Protein AF-A0A383C9H8-F1 (afdb_monomer)

Mean predicted aligned error: 6.9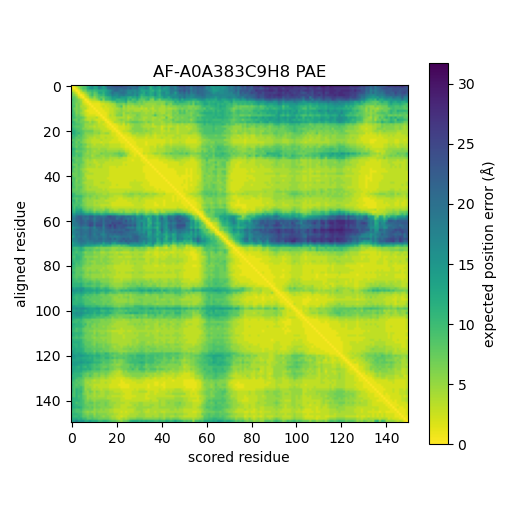3 Å

Solvent-accessible surface area (backbone atoms only — not comparable to full-atom values): 9383 Å² total; per-residue (Å²): 126,83,56,85,85,73,52,51,74,67,56,47,44,54,69,73,67,55,72,98,66,86,90,82,90,86,85,77,67,89,89,69,51,62,66,59,52,53,53,52,48,44,50,55,42,38,77,69,72,43,54,38,30,41,30,26,79,68,75,82,62,57,80,81,40,70,89,78,38,80,88,80,46,49,77,41,43,43,70,61,43,52,51,51,51,39,42,72,47,45,60,91,50,75,76,48,45,34,96,90,36,82,88,40,69,27,51,73,57,44,51,53,52,51,53,55,29,50,78,68,69,71,50,52,68,80,52,67,62,69,58,53,73,42,70,44,70,58,86,82,55,64,70,64,59,55,70,73,75,112

Nearest PDB structures (foldseek):
  8fn2-assembly1_F  TM=4.798E-01  e=7.759E-01  Borreliella burgdorferi B31
  3p4x-assembly1_A  TM=6.407E-01  e=1.924E+00  Thermot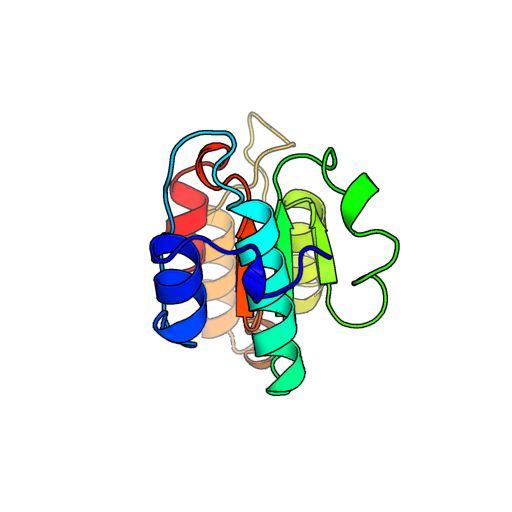oga maritima

Sequence (150 aa):
MPNSEDMSQEQMNVYLTAPMTGSILVSGPPGTGKTVIAFQRARSAFDMSQKVNVIMFNKVLKFYTKNVAEDDFGVNTFHSWVFGWWKSTCYPQQPPVKPDDKWQHDWPKMFSELATRQERGSLKLERLNWGHLIIDEGQDFPPDMYAFFE

pLDDT: mean 82.71, std 12.29, range [44.81, 93.56]

Structure (mmCIF, N/CA/C/O backbone):
data_AF-A0A383C9H8-F1
#
_entry.id   AF-A0A383C9H8-F1
#
loop_
_atom_site.group_PDB
_atom_site.id
_atom_site.type_symbol
_atom_site.label_atom_id
_atom_site.label_alt_id
_atom_site.label_comp_id
_atom_site.label_asym_id
_atom_site.label_entity_id
_atom_site.label_seq_id
_atom_site.pdbx_PDB_ins_code
_atom_site.Cartn_x
_atom_site.Cartn_y
_atom_site.Cartn_z
_atom_site.occupancy
_atom_site.B_iso_or_equiv
_atom_site.auth_seq_id
_atom_site.auth_comp_id
_atom_site.auth_asym_id
_atom_site.auth_atom_id
_atom_site.pdbx_PDB_model_num
ATOM 1 N N . MET A 1 1 ? -17.539 -6.881 15.525 1.00 50.72 1 MET A N 1
ATOM 2 C CA . MET A 1 1 ? -16.826 -5.583 15.500 1.00 50.72 1 MET A CA 1
ATOM 3 C C . MET A 1 1 ? -17.487 -4.676 16.526 1.00 50.72 1 MET A C 1
ATOM 5 O O . MET A 1 1 ? -18.658 -4.931 16.789 1.00 50.72 1 MET A O 1
ATOM 9 N N . PRO A 1 2 ? -16.787 -3.692 17.122 1.00 44.81 2 PRO A N 1
ATOM 10 C CA . PRO A 1 2 ? -17.460 -2.654 17.904 1.00 44.81 2 PRO A CA 1
ATOM 11 C C . PRO A 1 2 ? -18.578 -2.056 17.050 1.00 44.81 2 PRO A C 1
ATOM 13 O O . PRO A 1 2 ? -18.389 -1.890 15.837 1.00 44.81 2 PRO A O 1
ATOM 16 N N . ASN A 1 3 ? -19.740 -1.807 17.648 1.00 51.62 3 ASN A N 1
ATOM 17 C CA . ASN A 1 3 ? -20.832 -1.172 16.920 1.00 51.62 3 ASN A CA 1
ATOM 18 C C . ASN A 1 3 ? -20.403 0.251 16.551 1.00 51.62 3 ASN A C 1
ATOM 20 O O . ASN A 1 3 ? -19.551 0.845 17.209 1.00 51.62 3 ASN A O 1
ATOM 24 N N . SER A 1 4 ? -21.002 0.834 15.511 1.00 54.28 4 SER A N 1
ATOM 25 C CA . SER A 1 4 ? -20.765 2.246 15.168 1.00 54.28 4 SER A CA 1
ATOM 26 C C . SER A 1 4 ? -21.063 3.211 16.324 1.00 54.28 4 SER A C 1
ATOM 28 O O . SER A 1 4 ? -20.609 4.348 16.306 1.00 54.28 4 SER A O 1
ATOM 30 N N . GLU A 1 5 ? -21.802 2.740 17.327 1.00 54.44 5 GLU A N 1
ATOM 31 C CA . GLU A 1 5 ? -22.133 3.432 18.574 1.00 54.44 5 GLU A CA 1
ATOM 32 C C . GLU A 1 5 ? -20.953 3.528 19.560 1.00 54.44 5 GLU A C 1
ATOM 34 O O . GLU A 1 5 ? -20.967 4.395 20.427 1.00 54.44 5 GLU A O 1
ATOM 39 N N . ASP A 1 6 ? -19.909 2.704 19.402 1.00 64.38 6 ASP A N 1
ATOM 40 C CA . ASP A 1 6 ? -18.709 2.711 20.256 1.00 64.38 6 ASP A CA 1
ATOM 41 C C . ASP A 1 6 ? -17.602 3.647 19.725 1.00 64.38 6 ASP A C 1
ATOM 43 O O . ASP A 1 6 ? -16.504 3.706 20.286 1.00 64.38 6 ASP A O 1
ATOM 47 N N . MET A 1 7 ? -17.851 4.356 18.616 1.00 70.31 7 MET A N 1
ATOM 48 C CA . MET A 1 7 ? -16.870 5.251 18.007 1.00 70.31 7 MET A CA 1
ATOM 49 C C . MET A 1 7 ? -16.852 6.623 18.678 1.00 70.31 7 MET A C 1
ATOM 51 O O . MET A 1 7 ? -17.889 7.243 18.912 1.00 70.31 7 MET A O 1
ATOM 55 N N . SER A 1 8 ? -15.652 7.150 18.916 1.00 76.06 8 SER A N 1
ATOM 56 C CA . SER A 1 8 ? -15.497 8.548 19.311 1.00 76.06 8 SER A CA 1
ATOM 57 C C . SER A 1 8 ? -15.973 9.485 18.194 1.00 76.06 8 SER A C 1
ATOM 59 O O . SER A 1 8 ? -15.982 9.136 17.012 1.00 76.06 8 SER A O 1
ATOM 61 N N . GLN A 1 9 ? -16.320 10.725 18.548 1.00 77.00 9 GLN A N 1
ATOM 62 C CA . GLN A 1 9 ? -16.741 11.729 17.566 1.00 77.00 9 GLN A CA 1
ATOM 63 C C . GLN A 1 9 ? -15.672 11.985 16.485 1.00 77.00 9 GLN A C 1
ATOM 65 O O . GLN A 1 9 ? -16.010 12.242 15.329 1.00 77.00 9 GLN A O 1
ATOM 70 N N . GLU A 1 10 ? -14.389 11.886 16.846 1.00 76.38 10 GLU A N 1
ATOM 71 C CA . GLU A 1 10 ? -13.255 12.032 15.926 1.00 76.38 10 GLU A CA 1
ATOM 72 C C . GLU A 1 10 ? -13.154 10.851 14.956 1.00 76.38 10 GLU A C 1
ATOM 74 O O . GLU A 1 10 ? -13.001 11.049 13.752 1.00 76.38 10 GLU A O 1
ATOM 79 N N . GLN A 1 11 ? -13.304 9.626 15.465 1.00 76.31 11 GLN A N 1
ATOM 80 C CA . GLN A 1 11 ? -13.344 8.407 14.658 1.00 76.31 11 GLN A CA 1
ATOM 81 C C . GLN A 1 11 ? -14.509 8.431 13.666 1.00 76.31 11 GLN A C 1
ATOM 83 O O . GLN A 1 11 ? -14.324 8.141 12.484 1.00 76.31 11 GLN A O 1
ATOM 88 N N . MET A 1 12 ? -15.688 8.853 14.130 1.00 76.31 12 MET A N 1
ATOM 89 C CA . MET A 1 12 ? -16.876 8.991 13.293 1.00 76.31 12 MET A CA 1
ATOM 90 C C . MET A 1 12 ? -16.685 10.063 12.219 1.00 76.31 12 MET A C 1
ATOM 92 O O . MET A 1 12 ? -17.107 9.873 11.082 1.00 76.31 12 MET A O 1
ATOM 96 N N . ASN A 1 13 ? -16.011 11.171 12.543 1.00 78.94 13 ASN A N 1
ATOM 97 C CA . ASN A 1 13 ? -15.690 12.194 11.553 1.00 78.94 13 ASN A CA 1
ATOM 98 C C . ASN A 1 13 ? -14.788 11.625 10.451 1.00 78.94 13 ASN A C 1
ATOM 100 O O . ASN A 1 13 ? -15.130 11.735 9.280 1.00 78.94 13 ASN A O 1
ATOM 104 N N . VAL A 1 14 ? -13.694 10.943 10.808 1.00 78.06 14 VAL A N 1
ATOM 105 C CA . VAL A 1 14 ? -12.823 10.279 9.821 1.00 78.06 14 VAL A CA 1
ATOM 106 C C . VAL A 1 14 ? -13.616 9.281 8.975 1.00 78.06 14 VAL A C 1
ATOM 108 O O . VAL A 1 14 ? -13.491 9.276 7.755 1.00 78.06 14 VAL A O 1
ATOM 111 N N . TYR A 1 15 ? -14.459 8.461 9.597 1.00 77.00 15 TYR A N 1
ATOM 112 C CA . TYR A 1 15 ? -15.258 7.460 8.897 1.00 77.00 15 TYR A CA 1
ATOM 113 C C . TYR A 1 15 ? -16.253 8.077 7.897 1.00 77.00 15 TYR A C 1
ATOM 115 O O . TYR A 1 15 ? -16.323 7.633 6.748 1.00 77.00 15 TYR A O 1
ATOM 123 N N . LEU A 1 16 ? -16.990 9.111 8.314 1.00 76.56 16 LEU A N 1
ATOM 124 C CA . LEU A 1 16 ? -18.073 9.714 7.534 1.00 76.56 16 LEU A CA 1
ATOM 125 C C . LEU A 1 16 ? -17.610 10.754 6.511 1.00 76.56 16 LEU A C 1
ATOM 127 O O . LEU A 1 16 ? -18.250 10.897 5.472 1.00 76.56 16 LEU A O 1
ATOM 131 N N . THR A 1 17 ? -16.558 11.521 6.807 1.00 80.44 17 THR A N 1
ATOM 132 C CA . THR A 1 17 ? -16.219 12.726 6.025 1.00 80.44 17 THR A CA 1
ATOM 133 C C . THR A 1 17 ? -14.963 12.580 5.181 1.00 80.44 17 THR A C 1
ATOM 135 O O . THR A 1 17 ? -14.773 13.361 4.247 1.00 80.44 17 THR A O 1
ATOM 138 N N . ALA A 1 18 ? -14.128 11.569 5.440 1.00 85.38 18 ALA A N 1
ATOM 139 C CA . ALA A 1 18 ? -12.973 11.290 4.599 1.00 85.38 18 ALA A CA 1
ATOM 140 C C . ALA A 1 18 ? -13.423 11.041 3.142 1.00 85.38 18 ALA A C 1
ATOM 142 O O . ALA A 1 18 ? -14.316 10.213 2.914 1.00 85.38 18 ALA A O 1
ATOM 143 N N . PRO A 1 19 ? -12.818 11.699 2.135 1.00 87.19 19 PRO A N 1
ATOM 144 C CA . PRO A 1 19 ? -13.167 11.460 0.736 1.00 87.19 19 PRO A CA 1
ATOM 145 C C . PRO A 1 19 ? -12.839 10.027 0.282 1.00 87.19 19 PRO A C 1
ATOM 147 O O . PRO A 1 19 ? -11.881 9.408 0.732 1.00 87.19 19 PRO A O 1
ATOM 150 N N . MET A 1 20 ? -13.636 9.451 -0.622 1.00 86.19 20 MET A N 1
ATOM 151 C CA . MET A 1 20 ? -13.379 8.095 -1.158 1.00 86.19 20 MET A CA 1
ATOM 152 C C . MET A 1 20 ? -12.288 8.073 -2.244 1.00 86.19 20 MET A C 1
ATOM 154 O O . MET A 1 20 ? -11.946 7.006 -2.751 1.00 86.19 20 MET A O 1
ATOM 158 N N . THR A 1 21 ? -11.767 9.244 -2.614 1.00 85.56 21 THR A N 1
ATOM 159 C CA . THR A 1 21 ? -10.806 9.465 -3.700 1.00 85.56 21 THR A CA 1
ATOM 160 C C . THR A 1 21 ? -9.654 10.346 -3.232 1.00 85.56 21 THR A C 1
ATOM 162 O O . THR A 1 21 ? -9.870 11.262 -2.438 1.00 85.56 21 THR A O 1
ATOM 165 N N . GLY A 1 22 ? -8.469 10.132 -3.805 1.00 88.00 22 GLY A N 1
ATOM 166 C CA . GLY A 1 22 ? -7.245 10.840 -3.427 1.00 88.00 22 GLY A CA 1
ATOM 167 C C . GLY A 1 22 ? -6.542 10.210 -2.223 1.00 88.00 22 GLY A C 1
ATOM 168 O O . GLY A 1 22 ? -6.937 9.145 -1.747 1.00 88.00 22 GLY A O 1
ATOM 169 N N . SER A 1 23 ? -5.497 10.883 -1.745 1.00 89.31 23 SER A N 1
ATOM 170 C CA . SER A 1 23 ? -4.670 10.435 -0.620 1.00 89.31 23 SER A CA 1
ATOM 171 C C . SER A 1 23 ? -5.120 11.094 0.683 1.00 89.31 23 SER A C 1
ATOM 173 O O . SER A 1 23 ? -5.306 12.310 0.741 1.00 89.31 23 SER A O 1
ATOM 175 N N . ILE A 1 24 ? -5.293 10.298 1.741 1.00 90.81 24 ILE A N 1
ATOM 176 C CA . ILE A 1 24 ? -5.719 10.768 3.066 1.00 90.81 24 ILE A CA 1
ATOM 177 C C . ILE A 1 24 ? -4.780 10.195 4.113 1.00 90.81 24 ILE A C 1
ATOM 179 O O . ILE A 1 24 ? -4.579 8.983 4.174 1.00 90.81 24 ILE A O 1
ATOM 183 N N . LEU A 1 25 ? -4.261 11.065 4.976 1.00 90.56 25 LEU A N 1
ATOM 184 C CA . LEU A 1 25 ? -3.501 10.664 6.151 1.00 90.56 25 LEU A CA 1
ATOM 185 C C . LEU A 1 25 ? -4.397 10.729 7.387 1.00 90.56 25 LEU A C 1
ATOM 187 O O . LEU A 1 25 ? -4.879 11.797 7.761 1.00 90.56 25 LEU A O 1
ATOM 191 N N . VAL A 1 26 ? -4.576 9.586 8.043 1.00 89.56 26 VAL A N 1
ATOM 192 C CA . VAL A 1 26 ? -5.232 9.496 9.350 1.00 89.56 26 VAL A CA 1
ATOM 193 C C . VAL A 1 26 ? -4.164 9.204 10.393 1.00 89.56 26 VAL A C 1
ATOM 195 O O . VAL A 1 26 ? -3.480 8.185 10.323 1.00 89.56 26 VAL A O 1
ATOM 198 N N . SER A 1 27 ? -4.020 10.091 11.372 1.00 89.94 27 SER A N 1
ATOM 199 C CA . SER A 1 27 ? -3.044 9.961 12.451 1.00 89.94 27 SER A CA 1
ATOM 200 C C . SER A 1 27 ? -3.723 10.034 13.817 1.00 89.94 27 SER A C 1
ATOM 202 O O . SER A 1 27 ? -4.843 10.517 13.962 1.00 89.94 27 SER A O 1
ATOM 204 N N . GLY A 1 28 ? -3.058 9.493 14.836 1.00 87.19 28 GLY A N 1
ATOM 205 C CA . GLY A 1 28 ? -3.559 9.508 16.205 1.00 87.19 28 GLY A CA 1
ATOM 206 C C . GLY A 1 28 ? -2.698 8.658 17.142 1.00 87.19 28 GLY A C 1
ATOM 207 O O . GLY A 1 28 ? -1.990 7.764 16.661 1.00 87.19 28 GLY A O 1
ATOM 208 N N . PRO A 1 29 ? -2.750 8.897 18.464 1.00 86.81 29 PRO A N 1
ATOM 209 C CA . PRO A 1 29 ? -1.988 8.132 19.451 1.00 86.81 29 PRO A CA 1
ATOM 210 C C . PRO A 1 29 ? -2.205 6.604 19.375 1.00 86.81 29 PRO A C 1
ATOM 212 O O . PRO A 1 29 ? -3.193 6.129 18.804 1.00 86.81 29 PRO A O 1
ATOM 215 N N . PRO A 1 30 ? -1.300 5.788 19.940 1.00 84.75 30 PRO A N 1
ATOM 216 C CA . PRO A 1 30 ? -1.552 4.361 20.134 1.00 84.75 30 PRO A CA 1
ATOM 217 C C . PRO A 1 30 ? -2.846 4.125 20.927 1.00 84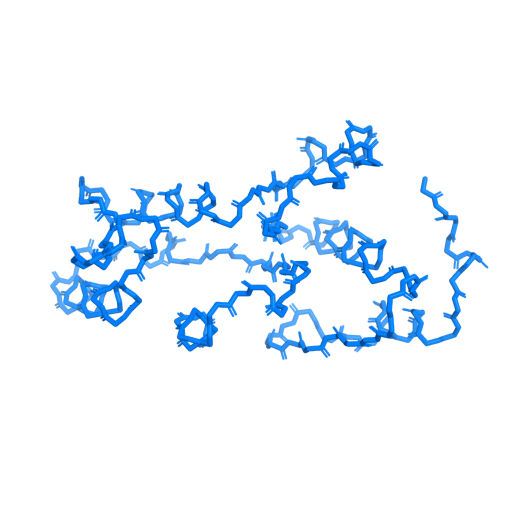.75 30 PRO A C 1
ATOM 219 O O . PRO A 1 30 ? -3.178 4.889 21.829 1.00 84.75 30 PRO A O 1
ATOM 222 N N . GLY A 1 31 ? -3.589 3.068 20.588 1.00 80.25 31 GLY A N 1
ATOM 223 C CA . GLY A 1 31 ? -4.832 2.715 21.285 1.00 80.25 31 GLY A CA 1
ATOM 224 C C . GLY A 1 31 ? -6.085 3.493 20.860 1.00 80.25 31 GLY A C 1
ATOM 225 O O . GLY A 1 31 ? -7.170 3.161 21.320 1.00 80.25 31 GLY A O 1
ATOM 226 N N . THR A 1 32 ? -5.998 4.453 19.931 1.00 82.06 32 THR A N 1
ATOM 227 C CA . THR A 1 32 ? -7.169 5.216 19.441 1.00 82.06 32 THR A CA 1
ATOM 228 C C . THR A 1 32 ? -7.996 4.503 18.366 1.00 82.06 32 THR A C 1
ATOM 230 O O . THR A 1 32 ? -8.756 5.140 17.646 1.00 82.06 32 THR A O 1
ATOM 233 N N . GLY A 1 33 ? -7.845 3.188 18.195 1.00 80.25 33 GLY A N 1
ATOM 234 C CA . GLY A 1 33 ? -8.687 2.406 17.280 1.00 80.25 33 GLY A CA 1
ATOM 235 C C . GLY A 1 33 ? -8.482 2.660 15.778 1.00 80.25 33 GLY A C 1
ATOM 236 O O . GLY A 1 33 ? -9.351 2.287 14.996 1.00 80.25 33 GLY A O 1
ATOM 237 N N . LYS A 1 34 ? -7.352 3.241 15.343 1.00 86.94 34 LYS A N 1
ATOM 238 C CA . LYS A 1 34 ? -7.051 3.502 13.914 1.00 86.94 34 LYS A CA 1
ATOM 239 C C . LYS A 1 34 ? -7.243 2.276 13.018 1.00 86.94 34 LYS A C 1
ATOM 241 O O . LYS A 1 34 ? -7.914 2.375 11.998 1.00 86.94 34 LYS A O 1
ATOM 246 N N . THR A 1 35 ? -6.749 1.112 13.441 1.00 85.00 35 THR A N 1
ATOM 247 C CA . THR A 1 35 ? -6.949 -0.141 12.705 1.00 85.00 35 THR A CA 1
ATOM 248 C C . THR A 1 35 ? -8.432 -0.478 12.541 1.00 85.00 35 THR A C 1
ATOM 250 O O . THR A 1 35 ? -8.855 -0.885 11.465 1.00 85.00 35 THR A O 1
ATOM 253 N N . VAL A 1 36 ? -9.261 -0.288 13.574 1.00 81.56 36 VAL A N 1
ATOM 254 C CA . VAL A 1 36 ? -10.711 -0.545 13.475 1.00 81.56 36 VAL A CA 1
ATOM 255 C C . VAL A 1 36 ? -11.336 0.355 12.408 1.00 81.56 36 VAL A C 1
ATOM 257 O O . VAL A 1 36 ? -12.089 -0.133 11.565 1.00 81.56 36 VAL A O 1
ATOM 260 N N . ILE A 1 37 ? -10.959 1.636 12.390 1.00 84.69 37 ILE A N 1
ATOM 261 C CA . ILE A 1 37 ? -11.411 2.598 11.379 1.00 84.69 37 ILE A CA 1
ATOM 262 C C . ILE A 1 37 ? -10.927 2.214 9.981 1.00 84.69 37 ILE A C 1
ATOM 264 O O . ILE A 1 37 ? -11.714 2.263 9.038 1.00 84.69 37 ILE A O 1
ATOM 268 N N . ALA A 1 38 ? -9.683 1.751 9.835 1.00 87.12 38 ALA A N 1
ATOM 269 C CA . ALA A 1 38 ? -9.154 1.252 8.567 1.00 87.12 38 ALA A CA 1
ATOM 270 C C . ALA A 1 38 ? -10.004 0.093 8.007 1.00 87.12 38 ALA A C 1
ATOM 272 O O . ALA A 1 38 ? -10.353 0.094 6.828 1.00 87.12 38 ALA A O 1
ATOM 273 N N . PHE A 1 39 ? -10.420 -0.858 8.850 1.00 85.75 39 PHE A N 1
ATOM 274 C CA . PHE A 1 39 ? -11.279 -1.972 8.425 1.00 85.75 39 PHE A CA 1
ATOM 275 C C . PHE A 1 39 ? -12.722 -1.554 8.123 1.00 85.75 39 PHE A C 1
ATOM 277 O O . PHE A 1 39 ? -13.298 -2.023 7.142 1.00 85.75 39 PHE A O 1
ATOM 284 N N . GLN A 1 40 ? -13.314 -0.662 8.917 1.00 84.69 40 GLN A N 1
ATOM 285 C CA . GLN A 1 40 ? -14.649 -0.130 8.620 1.00 84.69 40 GLN A CA 1
ATOM 286 C C . GLN A 1 40 ? -14.658 0.671 7.314 1.00 84.69 40 GLN A C 1
ATOM 288 O O . GLN A 1 40 ? -15.596 0.572 6.518 1.00 84.69 40 GLN A O 1
ATOM 293 N N . ARG A 1 41 ? -13.580 1.417 7.051 1.00 88.25 41 ARG A N 1
ATOM 294 C CA . ARG A 1 41 ? -13.378 2.123 5.789 1.00 88.25 41 ARG A CA 1
ATOM 295 C C . ARG A 1 41 ? -13.258 1.156 4.618 1.00 88.25 41 ARG A C 1
ATOM 297 O O . ARG A 1 41 ? -13.908 1.367 3.597 1.00 88.25 41 ARG A O 1
ATOM 304 N N . ALA A 1 42 ? -12.491 0.078 4.789 1.00 88.44 42 ALA A N 1
ATOM 305 C CA . ALA A 1 42 ? -12.359 -0.978 3.791 1.00 88.44 42 ALA A CA 1
ATOM 306 C C . ALA A 1 42 ? -13.721 -1.586 3.439 1.00 88.44 42 ALA A C 1
ATOM 308 O O . ALA A 1 42 ? -14.065 -1.697 2.264 1.00 88.44 42 ALA A O 1
ATOM 309 N N . ARG A 1 43 ? -14.528 -1.903 4.460 1.00 86.62 43 ARG A N 1
ATOM 310 C CA . ARG A 1 43 ? -15.880 -2.435 4.280 1.00 86.62 43 ARG A CA 1
ATOM 311 C C . ARG A 1 43 ? -16.783 -1.453 3.536 1.00 86.62 43 ARG A C 1
ATOM 313 O O . ARG A 1 43 ? -17.424 -1.844 2.572 1.00 86.62 43 ARG A O 1
ATOM 320 N N . SER A 1 44 ? -16.763 -0.177 3.919 1.00 87.88 44 SER A N 1
ATOM 321 C CA . SER A 1 44 ? -17.556 0.865 3.249 1.00 87.88 44 SER A CA 1
ATOM 322 C C . SER A 1 44 ? -17.182 1.022 1.775 1.00 87.88 44 SER A C 1
ATOM 324 O O . SER A 1 44 ? -18.057 1.122 0.922 1.00 87.88 44 SER A O 1
ATOM 326 N N . ALA A 1 45 ? -15.883 1.014 1.457 1.00 89.75 45 ALA A N 1
ATOM 327 C CA . ALA A 1 45 ? -15.406 1.062 0.077 1.00 89.75 45 ALA A CA 1
ATOM 328 C C . ALA A 1 45 ? -15.822 -0.185 -0.718 1.00 89.75 45 ALA A C 1
ATOM 330 O O . ALA A 1 45 ? -16.238 -0.073 -1.872 1.00 89.75 45 ALA A O 1
ATOM 331 N N . PHE A 1 46 ? -15.765 -1.360 -0.091 1.00 89.69 46 PHE A N 1
ATOM 332 C CA . PHE A 1 46 ? -16.196 -2.613 -0.698 1.00 89.69 46 PHE A CA 1
ATOM 333 C C . PHE A 1 46 ? -17.705 -2.635 -0.977 1.00 89.69 46 PHE A C 1
ATOM 335 O O . PHE A 1 46 ? -18.110 -2.979 -2.085 1.00 89.69 46 PHE A O 1
ATOM 342 N N . ASP A 1 47 ? -18.533 -2.194 -0.026 1.00 88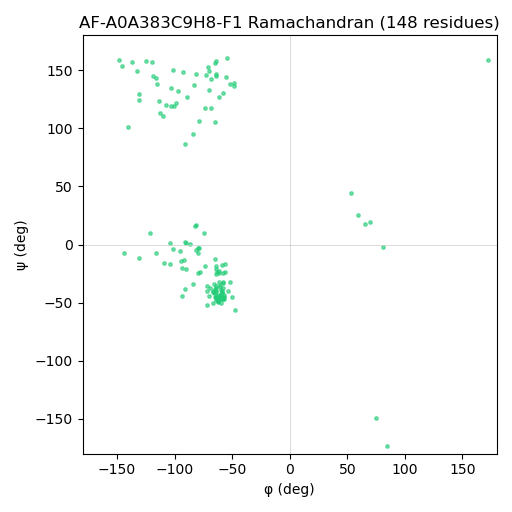.50 47 ASP A N 1
ATOM 343 C CA . ASP A 1 47 ? -19.991 -2.107 -0.191 1.00 88.50 47 ASP A CA 1
ATOM 344 C C . ASP A 1 47 ? -20.381 -1.110 -1.308 1.00 88.50 47 ASP A C 1
ATOM 346 O O . ASP A 1 47 ? -21.417 -1.260 -1.955 1.00 88.50 47 ASP A O 1
ATOM 350 N N . MET A 1 48 ? -19.509 -0.143 -1.622 1.00 88.94 48 MET A N 1
ATOM 351 C CA . MET A 1 48 ? -19.606 0.734 -2.801 1.00 88.94 48 MET A CA 1
ATOM 352 C C . MET A 1 48 ? -19.049 0.105 -4.095 1.00 88.94 48 MET A C 1
ATOM 354 O O . MET A 1 48 ? -18.797 0.811 -5.072 1.00 88.94 48 MET A O 1
ATOM 358 N N . SER A 1 49 ? -18.849 -1.216 -4.124 1.00 89.50 49 SER A N 1
ATOM 359 C CA . SER A 1 49 ? -18.305 -1.983 -5.256 1.00 89.50 49 SER A CA 1
ATOM 360 C C . SER A 1 49 ? -16.900 -1.556 -5.705 1.00 89.50 49 SER A C 1
ATOM 362 O O . SER A 1 49 ? -16.524 -1.757 -6.863 1.00 89.50 49 SER A O 1
ATOM 364 N N . GLN A 1 50 ? -16.093 -0.971 -4.812 1.00 89.12 50 GLN A N 1
ATOM 365 C CA . GLN A 1 50 ? -14.692 -0.685 -5.112 1.00 89.12 50 GLN A CA 1
ATOM 366 C C . GLN A 1 50 ? -13.832 -1.938 -4.915 1.00 89.12 50 GLN A C 1
ATOM 368 O O . GLN A 1 50 ? -14.053 -2.743 -4.014 1.00 89.12 50 GLN A O 1
ATOM 373 N N . LYS A 1 51 ? -12.786 -2.084 -5.734 1.00 90.25 51 LYS A N 1
ATOM 374 C CA . LYS A 1 51 ? -11.694 -3.023 -5.449 1.00 90.25 51 LYS A CA 1
ATOM 375 C C . LYS A 1 51 ? -10.928 -2.490 -4.240 1.00 90.25 51 LYS A C 1
ATOM 377 O O . LYS A 1 51 ? -10.350 -1.415 -4.346 1.00 90.25 51 LYS A O 1
ATOM 382 N N . VAL A 1 52 ? -10.901 -3.219 -3.127 1.00 91.25 52 VAL A N 1
ATOM 383 C CA . VAL A 1 52 ? -10.261 -2.766 -1.878 1.00 91.25 52 VAL A CA 1
ATOM 384 C C . VAL A 1 52 ? -9.071 -3.649 -1.518 1.00 91.25 52 VAL A C 1
ATOM 386 O O . VAL A 1 52 ? -9.137 -4.876 -1.617 1.00 91.25 52 VAL A O 1
ATOM 389 N N . ASN A 1 53 ? -7.984 -3.018 -1.076 1.00 90.94 53 ASN A N 1
ATOM 390 C CA . ASN A 1 53 ? -6.808 -3.681 -0.528 1.00 90.94 53 ASN A CA 1
ATOM 391 C C . ASN A 1 53 ? -6.420 -3.032 0.800 1.00 90.94 53 ASN A C 1
ATOM 393 O O . ASN A 1 53 ? -6.159 -1.834 0.853 1.00 90.94 53 ASN A O 1
ATOM 397 N N . VAL A 1 54 ? -6.332 -3.836 1.855 1.00 90.00 54 VAL A N 1
ATOM 398 C CA . VAL A 1 54 ? -5.773 -3.439 3.148 1.00 90.00 54 VAL A CA 1
ATOM 399 C C . VAL A 1 54 ? -4.372 -4.030 3.261 1.00 90.00 54 VAL A C 1
ATOM 401 O O . VAL A 1 54 ? -4.193 -5.252 3.213 1.00 90.00 54 VAL A O 1
ATOM 404 N N . ILE A 1 55 ? -3.376 -3.160 3.403 1.00 89.62 55 ILE A N 1
ATOM 405 C CA . ILE A 1 55 ? -1.972 -3.525 3.567 1.00 89.62 55 ILE A CA 1
ATOM 406 C C . ILE A 1 55 ? -1.462 -3.071 4.932 1.00 89.62 55 ILE A C 1
ATOM 408 O O . ILE A 1 55 ? -1.846 -2.026 5.445 1.00 89.62 55 ILE A O 1
ATOM 412 N N . MET A 1 56 ? -0.597 -3.884 5.527 1.00 86.31 56 MET A N 1
ATOM 413 C CA . MET A 1 56 ? -0.036 -3.654 6.860 1.00 86.31 56 MET A CA 1
ATOM 414 C C . MET A 1 56 ? 1.409 -4.151 6.929 1.00 86.31 56 MET A C 1
ATOM 416 O O . MET A 1 56 ? 1.788 -5.062 6.178 1.00 86.31 56 MET A O 1
ATOM 420 N N . PHE A 1 57 ? 2.219 -3.565 7.815 1.00 77.88 57 PHE A N 1
ATOM 421 C CA . PHE A 1 57 ? 3.630 -3.940 7.960 1.00 77.88 57 PHE A CA 1
ATOM 422 C C . PHE A 1 57 ? 3.767 -5.318 8.630 1.00 77.88 57 PHE A C 1
ATOM 424 O O . PHE A 1 57 ? 4.347 -6.241 8.055 1.00 77.88 57 PHE A O 1
ATOM 431 N N . ASN A 1 58 ? 3.119 -5.513 9.785 1.00 71.19 58 ASN A N 1
ATOM 432 C CA . ASN A 1 58 ? 3.164 -6.756 10.561 1.00 71.19 58 ASN A CA 1
ATOM 433 C C . ASN A 1 58 ? 1.780 -7.415 10.726 1.00 71.19 58 ASN A C 1
ATOM 435 O O . ASN A 1 58 ? 0.765 -6.750 10.902 1.00 71.19 58 ASN A O 1
ATOM 439 N N . LYS A 1 59 ? 1.732 -8.759 10.733 1.00 61.72 59 LYS A N 1
ATOM 440 C CA . LYS A 1 59 ? 0.489 -9.571 10.799 1.00 61.72 59 LYS A CA 1
ATOM 441 C C . LYS A 1 59 ? -0.195 -9.614 12.177 1.00 61.72 59 LYS A C 1
ATOM 443 O O . LYS A 1 59 ? -1.100 -10.427 12.365 1.00 61.72 59 LYS A O 1
ATOM 448 N N . VAL A 1 60 ? 0.220 -8.805 13.152 1.00 55.19 60 VAL A N 1
ATOM 449 C CA . VAL A 1 60 ? -0.216 -8.957 14.558 1.00 55.19 60 VAL A CA 1
ATOM 450 C C . VAL A 1 60 ? -1.737 -8.782 14.715 1.00 55.19 60 VAL A C 1
ATOM 452 O O . VAL A 1 60 ? -2.348 -9.412 15.573 1.00 55.19 60 VAL A O 1
ATOM 455 N N . LEU A 1 61 ? -2.391 -8.059 13.803 1.00 53.16 61 LEU A N 1
ATOM 456 C CA . LEU A 1 61 ? -3.842 -7.841 13.813 1.00 53.16 61 LEU A CA 1
ATOM 457 C C . LEU A 1 61 ? -4.668 -8.883 13.044 1.00 53.16 61 LEU A C 1
ATOM 459 O O . LEU A 1 61 ? -5.897 -8.814 13.062 1.00 53.16 61 LEU A O 1
ATOM 463 N N . LYS A 1 62 ? -4.038 -9.913 12.453 1.00 49.62 62 LYS A N 1
ATOM 464 C CA . LYS A 1 62 ? -4.757 -11.018 11.785 1.00 49.62 62 LYS A CA 1
ATOM 465 C C . LYS A 1 62 ? -5.712 -11.762 12.738 1.00 49.62 62 LYS A C 1
ATOM 467 O O . LYS A 1 62 ? -6.615 -12.465 12.296 1.00 49.62 62 LYS A O 1
ATOM 472 N N . PHE A 1 63 ? -5.523 -11.597 14.049 1.00 47.66 63 PHE A N 1
ATOM 473 C CA . PHE A 1 63 ? -6.318 -12.247 15.087 1.00 47.66 63 PHE A CA 1
ATOM 474 C C . PHE A 1 63 ? -7.700 -11.606 15.323 1.00 47.66 63 PHE A C 1
ATOM 476 O O . PHE A 1 63 ? -8.607 -12.306 15.759 1.00 47.66 63 PHE A O 1
ATOM 483 N N . TYR A 1 64 ? -7.901 -10.324 14.986 1.00 49.41 64 TYR A N 1
ATOM 484 C CA . TYR A 1 64 ? -9.206 -9.655 15.154 1.00 49.41 64 TYR A CA 1
ATOM 485 C C . TYR A 1 64 ? -10.082 -9.682 13.890 1.00 49.41 64 TYR A C 1
ATOM 487 O O . TYR A 1 64 ? -11.278 -9.408 13.964 1.00 49.41 64 TYR A O 1
ATOM 495 N N . THR A 1 65 ? -9.509 -10.022 12.731 1.00 49.44 65 THR A N 1
ATOM 496 C CA . THR A 1 65 ? -10.137 -9.846 11.404 1.00 49.44 65 THR A CA 1
ATOM 497 C C . THR A 1 65 ? -10.412 -11.149 10.660 1.00 49.44 65 THR A C 1
ATOM 499 O O . THR A 1 65 ? -11.138 -11.137 9.666 1.00 49.44 65 THR A O 1
ATOM 502 N N . LYS A 1 66 ? -9.931 -12.285 11.184 1.00 49.25 66 LYS A N 1
ATOM 503 C CA . LYS A 1 66 ? -10.131 -13.622 10.601 1.00 49.25 66 LYS A CA 1
ATOM 504 C C . LYS A 1 66 ? -11.603 -14.007 10.389 1.00 49.25 66 LYS A C 1
ATOM 506 O O . LYS A 1 66 ? -11.893 -14.827 9.536 1.00 49.25 66 LYS A O 1
ATOM 511 N N . ASN A 1 67 ? -12.519 -13.399 11.145 1.00 51.84 67 ASN A N 1
ATOM 512 C CA . ASN A 1 67 ? -13.955 -13.683 11.070 1.00 51.84 67 ASN A CA 1
ATOM 513 C C . ASN A 1 67 ? -14.774 -12.612 10.326 1.00 51.84 67 ASN A C 1
ATOM 515 O O . ASN A 1 67 ? -15.994 -12.726 10.306 1.00 51.84 67 ASN A O 1
ATOM 519 N N . VAL A 1 68 ? -14.162 -11.543 9.792 1.00 52.62 68 VAL A N 1
ATOM 520 C CA . VAL A 1 68 ? -14.934 -10.375 9.308 1.00 52.62 68 VAL A CA 1
ATOM 521 C C . VAL A 1 68 ? -14.562 -9.894 7.902 1.00 52.62 68 VAL A C 1
ATOM 523 O O . VAL A 1 68 ? -15.287 -9.077 7.351 1.00 52.62 68 VAL A O 1
ATOM 526 N N . ALA A 1 69 ? -13.456 -10.359 7.313 1.00 53.31 69 ALA A N 1
ATOM 527 C CA . ALA A 1 69 ? -12.969 -9.773 6.058 1.00 53.31 69 ALA A CA 1
ATOM 528 C C . ALA A 1 69 ? -12.341 -10.747 5.051 1.00 53.31 69 ALA A C 1
ATOM 530 O O . ALA A 1 69 ? -12.026 -10.306 3.950 1.00 53.31 69 ALA A O 1
ATOM 531 N N . GLU A 1 70 ? -12.116 -12.026 5.390 1.00 54.53 70 GLU A N 1
ATOM 532 C CA . GLU A 1 70 ? -11.320 -12.911 4.515 1.00 54.53 70 GLU A CA 1
ATOM 533 C C . GLU A 1 70 ? -11.968 -13.169 3.137 1.00 54.53 70 GLU A C 1
ATOM 535 O O . GLU A 1 70 ? -11.225 -13.439 2.196 1.00 54.53 70 GLU A O 1
ATOM 540 N N . ASP A 1 71 ? -13.286 -12.976 2.980 1.00 61.84 71 ASP A N 1
ATOM 541 C CA . ASP A 1 71 ? -13.985 -13.202 1.703 1.00 61.84 71 ASP A CA 1
ATOM 542 C C . ASP A 1 71 ? -14.364 -11.922 0.929 1.00 61.84 71 ASP A C 1
ATOM 544 O O . ASP A 1 71 ? -14.635 -11.995 -0.269 1.00 61.84 71 ASP A O 1
ATOM 548 N N . ASP A 1 72 ? -14.362 -10.746 1.566 1.00 73.19 72 ASP A N 1
ATOM 549 C CA . ASP A 1 72 ? -14.865 -9.513 0.938 1.00 73.19 72 ASP A CA 1
ATOM 550 C C . ASP A 1 72 ? -13.755 -8.694 0.257 1.00 73.19 72 ASP A C 1
ATOM 552 O O . ASP A 1 72 ? -13.913 -8.220 -0.865 1.00 73.19 72 ASP A O 1
ATOM 556 N N . PHE A 1 73 ? -12.593 -8.522 0.895 1.00 82.31 73 PHE A N 1
ATOM 557 C CA . PHE A 1 73 ? -11.503 -7.707 0.343 1.00 82.31 73 PHE A CA 1
ATOM 558 C C . PHE A 1 73 ? -10.112 -8.206 0.737 1.00 82.31 73 PHE A C 1
ATOM 560 O O . PHE A 1 73 ? -9.921 -8.930 1.711 1.00 82.31 73 PHE A O 1
ATOM 567 N N . GLY A 1 74 ? -9.097 -7.813 -0.039 1.00 84.12 74 GLY A N 1
ATOM 568 C CA . GLY A 1 74 ? -7.739 -8.326 0.130 1.00 84.12 74 GLY A CA 1
ATOM 569 C C . GLY A 1 74 ? -7.050 -7.761 1.371 1.00 84.12 74 GLY A C 1
ATOM 570 O O . GLY A 1 74 ? -6.779 -6.566 1.422 1.00 84.12 74 GLY A O 1
ATOM 571 N N . VAL A 1 75 ? -6.687 -8.618 2.330 1.00 85.94 75 VAL A N 1
ATOM 572 C CA . VAL A 1 75 ? -5.879 -8.252 3.509 1.00 85.94 75 VAL A CA 1
ATOM 573 C C . VAL A 1 75 ? -4.515 -8.929 3.423 1.00 85.94 75 VAL A C 1
ATOM 575 O O . VAL A 1 75 ? -4.408 -10.153 3.506 1.00 85.94 75 VAL A O 1
ATOM 578 N N . ASN A 1 76 ? -3.452 -8.144 3.259 1.00 86.94 76 ASN A N 1
ATOM 579 C CA . ASN A 1 76 ? -2.114 -8.663 2.984 1.00 86.94 76 ASN A CA 1
ATOM 580 C C . ASN A 1 76 ? -1.038 -7.938 3.794 1.00 86.94 76 ASN A C 1
ATOM 582 O O . ASN A 1 76 ? -1.198 -6.784 4.183 1.00 86.94 76 ASN A O 1
ATOM 586 N N . THR A 1 77 ? 0.110 -8.592 4.001 1.00 87.50 77 THR A N 1
ATOM 587 C CA . THR A 1 77 ? 1.302 -7.809 4.343 1.00 87.50 77 THR A CA 1
ATOM 588 C C . THR A 1 77 ? 1.734 -7.017 3.128 1.00 87.50 77 THR A C 1
ATOM 590 O O . THR A 1 77 ? 1.589 -7.482 1.994 1.00 87.50 77 THR A O 1
ATOM 593 N N . PHE A 1 78 ? 2.327 -5.862 3.381 1.00 86.81 78 PHE A N 1
ATOM 594 C CA . PHE A 1 78 ? 2.830 -4.976 2.348 1.00 86.81 78 PHE A CA 1
ATOM 595 C C . PHE A 1 78 ? 3.666 -5.689 1.275 1.00 86.81 78 PHE A C 1
ATOM 597 O O . PHE A 1 78 ? 3.298 -5.691 0.103 1.00 86.81 78 PHE A O 1
ATOM 604 N N . HIS A 1 79 ? 4.730 -6.391 1.678 1.00 85.44 79 HIS A N 1
ATOM 605 C CA . HIS A 1 79 ? 5.608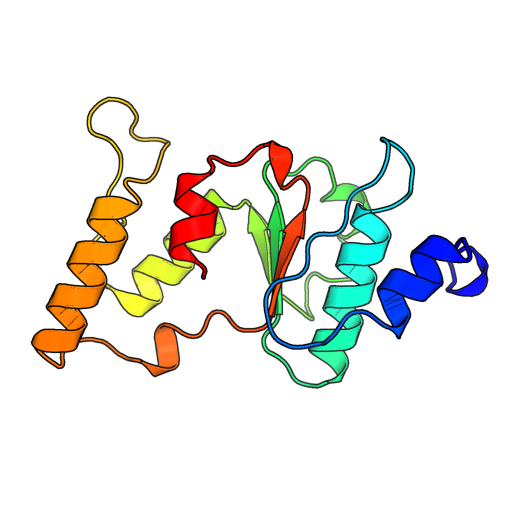 -7.100 0.740 1.00 85.44 79 HIS A CA 1
ATOM 606 C C . HIS A 1 79 ? 4.866 -8.141 -0.105 1.00 85.44 79 HIS A C 1
ATOM 608 O O . HIS A 1 79 ? 5.121 -8.264 -1.302 1.00 85.44 79 HIS A O 1
ATOM 614 N N . SER A 1 80 ? 3.921 -8.876 0.494 1.00 88.56 80 SER A N 1
ATOM 615 C CA . SER A 1 80 ? 3.137 -9.880 -0.237 1.00 88.56 80 SER A CA 1
ATOM 616 C C . SER A 1 80 ? 2.237 -9.219 -1.280 1.00 88.56 80 SER A C 1
ATOM 618 O O . SER A 1 80 ? 2.119 -9.711 -2.402 1.00 88.56 80 SER A O 1
ATOM 620 N N . TRP A 1 81 ? 1.623 -8.092 -0.912 1.00 90.94 81 TRP A N 1
ATOM 621 C CA . TRP A 1 81 ? 0.748 -7.337 -1.795 1.00 90.94 81 TRP A CA 1
ATOM 622 C C . TRP A 1 81 ? 1.512 -6.721 -2.968 1.00 90.94 81 TRP A C 1
ATOM 624 O O . TRP A 1 81 ? 1.142 -6.963 -4.115 1.00 90.94 81 TRP A O 1
ATOM 634 N N . VAL A 1 82 ? 2.615 -6.011 -2.701 1.00 91.38 82 VAL A N 1
ATOM 635 C CA . VAL A 1 82 ? 3.456 -5.385 -3.738 1.00 91.38 82 VAL A CA 1
ATOM 636 C C . VAL A 1 82 ? 3.970 -6.429 -4.716 1.00 91.38 82 VAL A C 1
ATOM 638 O O . VAL A 1 82 ? 3.887 -6.237 -5.927 1.00 91.38 82 VAL A O 1
ATOM 641 N N . PHE A 1 83 ? 4.448 -7.565 -4.208 1.00 90.62 83 PHE A N 1
ATOM 642 C CA . PHE A 1 83 ? 4.918 -8.661 -5.046 1.00 90.62 83 PHE A CA 1
ATOM 643 C C . PHE A 1 83 ? 3.810 -9.204 -5.961 1.00 90.62 83 PHE A C 1
ATOM 645 O O . PHE A 1 83 ? 4.027 -9.397 -7.160 1.00 90.62 83 PHE A O 1
ATOM 652 N N . GLY A 1 84 ? 2.612 -9.431 -5.412 1.00 91.50 84 GLY A N 1
ATOM 653 C CA . GLY A 1 84 ? 1.454 -9.903 -6.172 1.00 91.50 84 GLY A CA 1
ATOM 654 C C . GLY A 1 84 ? 0.993 -8.899 -7.229 1.00 91.50 84 GLY A C 1
ATOM 655 O O . GLY A 1 84 ? 0.816 -9.267 -8.394 1.00 91.50 84 GLY A O 1
ATOM 656 N N . TRP A 1 85 ? 0.858 -7.628 -6.845 1.00 92.31 85 TRP A N 1
ATOM 657 C CA . TRP A 1 85 ? 0.496 -6.537 -7.744 1.00 92.31 85 TRP A CA 1
ATOM 658 C C . TRP A 1 85 ? 1.520 -6.385 -8.872 1.00 92.31 85 TRP A C 1
ATOM 660 O O . TRP A 1 85 ? 1.146 -6.448 -10.046 1.00 92.31 85 TRP A O 1
ATOM 670 N N . TRP A 1 86 ? 2.812 -6.311 -8.542 1.00 92.94 86 TRP A N 1
ATOM 671 C CA . TRP A 1 86 ? 3.885 -6.185 -9.526 1.00 92.94 86 TRP A CA 1
ATOM 672 C C . TRP A 1 86 ? 3.881 -7.345 -10.507 1.00 92.94 86 TRP A C 1
ATOM 674 O O . TRP A 1 86 ? 3.927 -7.136 -11.714 1.00 92.94 86 TRP A O 1
ATOM 684 N N . LYS A 1 87 ? 3.762 -8.583 -10.020 1.00 90.94 87 LYS A N 1
ATOM 685 C CA . LYS A 1 87 ? 3.689 -9.750 -10.899 1.00 90.94 87 LYS A CA 1
ATOM 686 C C . LYS A 1 87 ? 2.470 -9.672 -11.820 1.00 90.94 87 LYS A C 1
ATOM 688 O O . LYS A 1 87 ? 2.569 -10.056 -12.977 1.00 90.94 87 LYS A O 1
ATOM 693 N N . SER A 1 88 ? 1.333 -9.155 -11.359 1.00 89.12 88 SER A N 1
ATOM 694 C CA . SER A 1 88 ? 0.147 -9.010 -12.213 1.00 89.12 88 SER A CA 1
ATOM 695 C C . SER A 1 88 ? 0.354 -8.003 -13.358 1.00 89.12 88 SER A C 1
ATOM 697 O O . SER A 1 88 ? -0.140 -8.226 -14.470 1.00 89.12 88 SER A O 1
ATOM 699 N N . THR A 1 89 ? 1.135 -6.950 -13.107 1.00 87.69 89 THR A N 1
ATOM 700 C CA . THR A 1 89 ? 1.367 -5.819 -14.020 1.00 87.69 89 THR A CA 1
ATOM 701 C C . THR A 1 89 ? 2.580 -6.032 -14.927 1.00 87.69 89 THR A C 1
ATOM 703 O O . THR A 1 89 ? 2.538 -5.708 -16.113 1.00 87.69 89 THR A O 1
ATOM 706 N N . CYS A 1 90 ? 3.643 -6.629 -14.390 1.00 88.44 90 CYS A N 1
ATOM 707 C CA . CYS A 1 90 ? 4.981 -6.634 -14.971 1.00 88.44 90 CYS A CA 1
ATOM 708 C C . CYS A 1 90 ? 5.541 -8.034 -15.262 1.00 88.44 90 CYS A C 1
ATOM 710 O O . CYS A 1 90 ? 6.722 -8.139 -15.589 1.00 88.44 90 CYS A O 1
ATOM 712 N N . TYR A 1 91 ? 4.739 -9.105 -15.172 1.00 82.94 91 TYR A N 1
ATOM 713 C CA . TYR A 1 91 ? 5.192 -10.466 -15.502 1.00 82.94 91 TYR A CA 1
ATOM 714 C C . TYR A 1 91 ? 5.923 -10.519 -16.860 1.00 82.94 91 TYR A C 1
ATOM 716 O O . TYR A 1 91 ? 5.436 -9.914 -17.820 1.00 82.94 91 TYR A O 1
ATOM 724 N N . PRO A 1 92 ? 7.033 -11.277 -16.985 1.00 84.94 92 PRO A N 1
ATOM 725 C CA . PRO A 1 92 ? 7.650 -12.176 -15.994 1.00 84.94 92 PRO A CA 1
ATOM 726 C C . PRO A 1 92 ? 8.637 -11.533 -15.005 1.00 84.94 92 PRO A C 1
ATOM 728 O O . PRO A 1 92 ? 9.199 -12.244 -14.171 1.00 84.94 92 PRO A O 1
ATOM 731 N N . GLN A 1 93 ? 8.874 -10.224 -15.076 1.00 87.06 93 GLN A N 1
ATOM 732 C CA . GLN A 1 93 ? 9.891 -9.555 -14.267 1.00 87.06 93 GLN A CA 1
ATOM 733 C C . GLN A 1 93 ? 9.496 -9.512 -12.784 1.00 87.06 93 GLN A C 1
ATOM 735 O O . GLN A 1 93 ? 8.377 -9.144 -12.425 1.00 87.06 93 GLN A O 1
ATOM 740 N N . GLN A 1 94 ? 10.442 -9.870 -11.915 1.00 89.44 94 GLN A N 1
ATOM 741 C CA . GLN A 1 94 ? 10.305 -9.731 -10.463 1.00 89.44 94 GLN A CA 1
ATOM 742 C C . GLN A 1 94 ? 10.369 -8.250 -10.062 1.00 89.44 94 GLN A C 1
ATOM 744 O O . GLN A 1 94 ? 10.997 -7.470 -10.785 1.00 89.44 94 GLN A O 1
ATOM 749 N 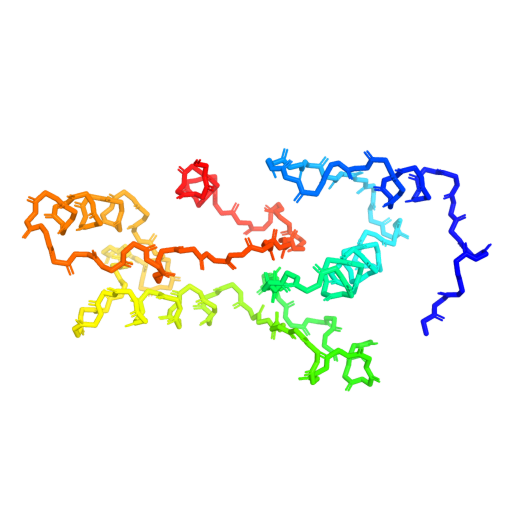N . PRO A 1 95 ? 9.746 -7.845 -8.941 1.00 92.12 95 PRO A N 1
ATOM 750 C CA . PRO A 1 95 ? 9.891 -6.483 -8.444 1.00 92.12 95 PRO A CA 1
ATOM 751 C C . PRO A 1 95 ? 11.366 -6.219 -8.105 1.00 92.12 95 PRO A C 1
ATOM 753 O O . PRO A 1 95 ? 11.963 -7.014 -7.372 1.00 92.12 95 PRO A O 1
ATOM 756 N N . PRO A 1 96 ? 11.969 -5.140 -8.633 1.00 93.44 96 PRO A N 1
ATOM 757 C CA . PRO A 1 96 ? 13.289 -4.690 -8.223 1.00 93.44 96 PRO A CA 1
ATOM 758 C C . PRO A 1 96 ? 13.424 -4.601 -6.700 1.00 93.44 96 PRO A C 1
ATOM 760 O O . PRO A 1 96 ? 12.540 -4.101 -6.003 1.00 93.44 96 PRO A O 1
ATOM 763 N N . VAL A 1 97 ? 14.554 -5.083 -6.196 1.00 93.31 97 VAL A N 1
ATOM 764 C CA . VAL A 1 97 ? 14.963 -4.965 -4.794 1.00 93.31 97 VAL A CA 1
ATOM 765 C C . VAL A 1 97 ? 16.269 -4.195 -4.719 1.00 93.31 97 VAL A C 1
ATOM 767 O O . VAL A 1 97 ? 17.014 -4.149 -5.706 1.00 93.31 97 VAL A O 1
ATOM 770 N N . LYS A 1 98 ? 16.543 -3.588 -3.566 1.00 90.81 98 LYS A N 1
ATOM 771 C CA . LYS A 1 98 ? 17.787 -2.852 -3.365 1.00 90.81 98 LYS A CA 1
ATOM 772 C C . LYS A 1 98 ? 18.992 -3.808 -3.443 1.00 90.81 98 LYS A C 1
ATOM 774 O O . LYS A 1 98 ? 18.880 -4.962 -3.019 1.00 90.81 98 LYS A O 1
ATOM 779 N N . PRO A 1 99 ? 20.147 -3.368 -3.977 1.00 89.25 99 PRO A N 1
ATOM 780 C CA . PRO A 1 99 ? 21.337 -4.218 -4.087 1.00 89.25 99 PRO A CA 1
ATOM 781 C C . PRO A 1 99 ? 21.878 -4.710 -2.737 1.00 89.25 99 PRO A C 1
ATOM 783 O O . PRO A 1 99 ? 22.430 -5.805 -2.656 1.00 89.25 99 PRO A O 1
ATOM 786 N N . ASP A 1 100 ? 21.732 -3.891 -1.698 1.00 91.75 100 ASP A N 1
ATOM 787 C CA . ASP A 1 100 ? 22.209 -4.108 -0.332 1.00 91.75 100 ASP A CA 1
ATOM 788 C C . ASP A 1 100 ? 21.160 -4.758 0.583 1.00 91.75 100 ASP A C 1
ATOM 790 O O . ASP A 1 100 ? 21.520 -5.381 1.581 1.00 91.75 100 ASP A O 1
ATOM 794 N N . ASP A 1 101 ? 19.876 -4.683 0.220 1.00 87.31 101 ASP A N 1
ATOM 795 C CA . ASP A 1 101 ? 18.785 -5.287 0.977 1.00 87.31 101 ASP A CA 1
ATOM 796 C C . ASP A 1 101 ? 17.726 -5.922 0.065 1.00 87.31 101 ASP A C 1
ATOM 798 O O . ASP A 1 101 ? 16.815 -5.270 -0.450 1.00 87.31 101 ASP A O 1
ATOM 802 N N . LYS A 1 102 ? 17.800 -7.251 -0.063 1.00 84.19 102 LYS A N 1
ATOM 803 C CA . LYS A 1 102 ? 16.845 -8.056 -0.840 1.00 84.19 102 LYS A CA 1
ATOM 804 C C . LYS A 1 102 ? 15.416 -8.050 -0.283 1.00 84.19 102 LYS A C 1
ATOM 806 O O . LYS A 1 102 ? 14.518 -8.558 -0.952 1.00 84.19 102 LYS A O 1
ATOM 811 N N . TRP A 1 103 ? 15.208 -7.561 0.939 1.00 80.81 103 TRP A N 1
ATOM 812 C CA . TRP A 1 103 ? 13.887 -7.446 1.553 1.00 80.81 103 TRP A CA 1
ATOM 813 C C . TRP A 1 103 ? 13.239 -6.089 1.288 1.00 80.81 103 TRP A C 1
ATOM 815 O O . TRP A 1 103 ? 12.031 -5.954 1.468 1.00 80.81 103 TRP A O 1
ATOM 825 N N . GLN A 1 104 ? 13.999 -5.106 0.805 1.00 86.44 104 GLN A N 1
ATOM 826 C CA . GLN A 1 104 ? 13.479 -3.799 0.426 1.00 86.44 104 GLN A CA 1
ATOM 827 C C . GLN A 1 104 ? 13.357 -3.665 -1.085 1.00 86.44 104 GLN A C 1
ATOM 829 O O . GLN A 1 104 ? 14.275 -3.982 -1.840 1.00 86.44 104 GLN A O 1
ATOM 834 N N . HIS A 1 105 ? 12.219 -3.141 -1.530 1.00 90.69 105 HIS A N 1
ATOM 835 C CA . HIS A 1 105 ? 12.015 -2.806 -2.930 1.00 90.69 105 HIS A CA 1
ATOM 836 C C . HIS A 1 105 ? 12.821 -1.568 -3.331 1.00 90.69 105 HIS A C 1
ATOM 838 O O . HIS A 1 105 ? 13.015 -0.640 -2.542 1.00 90.69 105 HIS A O 1
ATOM 844 N N . ASP A 1 106 ? 13.279 -1.566 -4.578 1.00 93.06 106 ASP A N 1
ATOM 845 C CA . ASP A 1 106 ? 13.897 -0.406 -5.215 1.00 93.06 106 ASP A CA 1
ATOM 846 C C . ASP A 1 106 ? 12.797 0.396 -5.931 1.00 93.06 106 ASP A C 1
ATOM 848 O O . ASP A 1 106 ? 12.492 0.159 -7.104 1.00 93.06 106 ASP A O 1
ATOM 852 N N . TRP A 1 107 ? 12.145 1.298 -5.186 1.00 91.75 107 TRP A N 1
ATOM 853 C CA . TRP A 1 107 ? 11.012 2.106 -5.662 1.00 91.75 107 TRP A CA 1
ATOM 854 C C . TRP A 1 107 ? 11.343 2.966 -6.889 1.00 91.75 107 TRP A C 1
ATOM 856 O O . TRP A 1 107 ? 10.581 2.910 -7.859 1.00 91.75 107 TRP A O 1
ATOM 866 N N . PRO A 1 108 ? 12.481 3.693 -6.935 1.00 91.69 108 PRO A N 1
ATOM 867 C CA . PRO A 1 108 ? 12.867 4.435 -8.137 1.00 91.69 108 PRO A CA 1
ATOM 868 C C . PRO A 1 108 ? 13.033 3.530 -9.366 1.00 91.69 108 PRO A C 1
ATOM 870 O O . PRO A 1 108 ? 12.623 3.876 -10.481 1.00 91.69 108 PRO A O 1
ATOM 873 N N . LYS A 1 109 ? 13.594 2.330 -9.184 1.00 93.25 109 LYS A N 1
ATOM 874 C CA . LYS A 1 109 ? 13.745 1.367 -10.278 1.00 93.25 109 LYS A CA 1
ATOM 875 C C . LYS A 1 109 ? 12.415 0.751 -10.708 1.00 93.25 109 LYS A C 1
ATOM 877 O O . LYS A 1 109 ? 12.204 0.537 -11.898 1.00 93.25 109 LYS A O 1
ATOM 882 N N . MET A 1 110 ? 11.497 0.513 -9.773 1.00 93.56 110 MET A N 1
ATOM 883 C CA . MET A 1 110 ? 10.126 0.106 -10.092 1.00 93.56 110 MET A CA 1
ATOM 884 C C . MET A 1 110 ? 9.413 1.163 -10.940 1.00 93.56 110 MET A C 1
ATOM 886 O O . MET A 1 110 ? 8.808 0.822 -11.956 1.00 93.56 110 MET A O 1
ATOM 890 N N . PHE A 1 111 ? 9.520 2.439 -10.562 1.00 92.06 111 PHE A N 1
ATOM 891 C CA . PHE A 1 111 ? 8.906 3.544 -11.296 1.00 92.06 111 PHE A CA 1
ATOM 892 C C . PHE A 1 111 ? 9.460 3.663 -12.722 1.00 92.06 111 PHE A C 1
ATOM 894 O O . PHE A 1 111 ? 8.697 3.705 -13.687 1.00 92.06 111 PHE A O 1
ATOM 901 N N . SER A 1 112 ? 10.788 3.644 -12.878 1.00 92.19 112 SER A N 1
ATOM 902 C CA . SER A 1 112 ? 11.422 3.756 -14.202 1.00 92.19 112 SER A CA 1
ATOM 903 C C . SER A 1 112 ? 11.092 2.580 -15.133 1.00 92.19 112 SER A C 1
ATOM 905 O O . SER A 1 112 ? 10.889 2.780 -16.334 1.00 92.19 112 SER A O 1
ATOM 907 N N . GLU A 1 113 ? 10.960 1.364 -14.601 1.00 92.94 113 GLU A N 1
ATOM 908 C CA . GLU A 1 113 ? 10.515 0.193 -15.366 1.00 92.94 113 GLU A CA 1
ATOM 909 C C . GLU A 1 113 ? 9.054 0.338 -15.831 1.00 92.94 113 GLU A C 1
ATOM 911 O O . GLU A 1 113 ? 8.744 0.022 -16.982 1.00 92.94 113 GLU A O 1
ATOM 916 N N . LEU A 1 114 ? 8.155 0.853 -14.981 1.00 92.31 114 LEU A N 1
ATOM 917 C CA . LEU A 1 114 ? 6.766 1.125 -15.370 1.00 92.31 114 LEU A CA 1
ATOM 918 C C . LEU A 1 114 ? 6.681 2.198 -16.4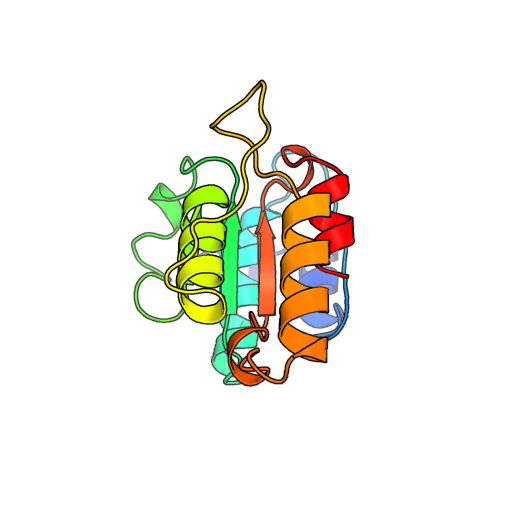60 1.00 92.31 114 LEU A C 1
ATOM 920 O O . LEU A 1 114 ? 6.016 1.969 -17.473 1.00 92.31 114 LEU A O 1
ATOM 924 N N . ALA A 1 115 ? 7.406 3.308 -16.306 1.00 91.62 115 ALA A N 1
ATOM 925 C CA . ALA A 1 115 ? 7.476 4.369 -17.312 1.00 91.62 115 ALA A CA 1
ATOM 926 C C . ALA A 1 115 ? 7.977 3.829 -18.664 1.00 91.62 115 ALA A C 1
ATOM 928 O O . ALA A 1 115 ? 7.327 4.003 -19.694 1.00 91.62 115 ALA A O 1
ATOM 929 N N . THR A 1 116 ? 9.060 3.044 -18.649 1.00 92.56 116 THR A N 1
ATOM 930 C CA . THR A 1 116 ? 9.614 2.407 -19.856 1.00 92.56 116 THR A CA 1
ATOM 931 C C . THR A 1 116 ? 8.595 1.488 -20.540 1.00 92.56 116 THR A C 1
ATOM 933 O O . THR A 1 116 ? 8.495 1.438 -21.768 1.00 92.56 116 THR A O 1
ATOM 936 N N . ARG A 1 117 ? 7.818 0.719 -19.767 1.00 91.00 117 ARG A N 1
ATOM 937 C CA . ARG A 1 117 ? 6.790 -0.177 -20.323 1.00 91.00 117 ARG A CA 1
ATOM 938 C C . ARG A 1 117 ? 5.622 0.575 -20.928 1.00 91.00 117 ARG A C 1
ATOM 940 O O . ARG A 1 117 ? 5.092 0.110 -21.942 1.00 91.00 117 ARG A O 1
ATOM 947 N N . GLN A 1 118 ? 5.226 1.678 -20.298 1.00 90.75 118 GLN A N 1
ATOM 948 C CA . GLN A 1 118 ? 4.187 2.571 -20.793 1.00 90.75 118 GLN A CA 1
ATOM 949 C C . GLN A 1 118 ? 4.601 3.177 -22.135 1.00 90.75 118 GLN A C 1
ATOM 951 O O . GLN A 1 118 ? 3.841 3.072 -23.093 1.00 90.75 118 GLN A O 1
ATOM 956 N N . GLU A 1 119 ? 5.822 3.709 -22.240 1.00 91.69 119 GLU A N 1
ATOM 957 C CA . GLU A 1 119 ? 6.374 4.249 -23.494 1.00 91.69 119 GLU A CA 1
ATOM 958 C C . GLU A 1 119 ? 6.397 3.207 -24.620 1.00 91.69 119 GLU A C 1
ATOM 960 O O . GLU A 1 119 ? 6.105 3.511 -25.774 1.00 91.69 119 GLU A O 1
ATOM 965 N N . ARG A 1 120 ? 6.690 1.946 -24.283 1.00 91.62 120 ARG A N 1
ATOM 966 C CA . ARG A 1 120 ? 6.698 0.823 -25.234 1.00 91.62 120 ARG A CA 1
ATOM 967 C C . ARG A 1 120 ? 5.306 0.270 -25.561 1.00 91.62 120 ARG A C 1
ATOM 969 O O . ARG A 1 120 ? 5.214 -0.687 -26.325 1.00 91.62 120 ARG A O 1
ATOM 976 N N . GLY A 1 121 ? 4.237 0.784 -24.947 1.00 87.94 121 GLY A N 1
ATOM 977 C CA . GLY A 1 121 ? 2.872 0.267 -25.115 1.00 87.94 121 GLY A CA 1
ATOM 978 C C . GLY A 1 121 ? 2.663 -1.159 -24.583 1.00 87.94 121 GLY A C 1
ATOM 979 O O . GLY A 1 121 ? 1.703 -1.828 -24.949 1.00 87.94 121 GLY A O 1
ATOM 980 N N . SER A 1 122 ? 3.568 -1.646 -23.732 1.00 86.81 122 SER A N 1
ATOM 981 C CA . SER A 1 122 ? 3.538 -3.012 -23.179 1.00 86.81 122 SER 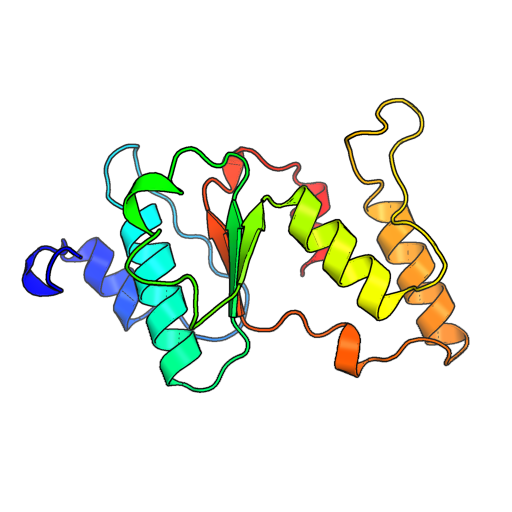A CA 1
ATOM 982 C C . SER A 1 122 ? 2.856 -3.095 -21.809 1.00 86.81 122 SER A C 1
ATOM 984 O O . SER A 1 122 ? 2.679 -4.185 -21.259 1.00 86.81 122 SER A O 1
ATOM 986 N N . LEU A 1 123 ? 2.487 -1.941 -21.248 1.00 87.75 123 LEU A N 1
ATOM 987 C CA . LEU A 1 123 ? 1.875 -1.827 -19.934 1.00 87.75 123 LEU A CA 1
ATOM 988 C C . LEU A 1 123 ? 0.352 -1.933 -20.018 1.00 87.75 123 LEU A C 1
ATOM 990 O O . LEU A 1 123 ? -0.306 -1.185 -20.736 1.00 87.75 123 LEU A O 1
ATOM 994 N N . LYS A 1 124 ? -0.209 -2.841 -19.224 1.00 85.25 124 LYS A N 1
ATOM 995 C CA . LYS A 1 124 ? -1.655 -2.997 -19.061 1.00 85.25 124 LYS A CA 1
ATOM 996 C C . LYS A 1 124 ? -2.167 -2.007 -18.020 1.00 85.25 124 LYS A C 1
ATOM 998 O O . LYS A 1 124 ? -2.091 -2.285 -16.822 1.00 85.25 124 LYS A O 1
ATOM 1003 N N . LEU A 1 125 ? -2.654 -0.850 -18.474 1.00 83.81 125 LEU A N 1
ATOM 1004 C CA . LEU A 1 125 ? -3.122 0.241 -17.606 1.00 83.81 125 LEU A CA 1
ATOM 1005 C C . LEU A 1 125 ? -4.240 -0.205 -16.653 1.00 83.81 125 LEU A C 1
ATOM 1007 O O . LEU A 1 125 ? -4.297 0.239 -15.511 1.00 83.81 125 LEU A O 1
ATOM 1011 N N . GLU A 1 126 ? -5.083 -1.151 -17.065 1.00 85.31 126 GLU A N 1
ATOM 1012 C CA . GLU A 1 126 ? -6.129 -1.710 -16.209 1.00 85.31 126 GLU A CA 1
ATOM 1013 C C . GLU A 1 126 ? -5.572 -2.465 -14.989 1.00 85.31 126 GLU A C 1
ATOM 1015 O O . GLU A 1 126 ? -6.240 -2.567 -13.961 1.00 85.31 126 GLU A O 1
ATOM 1020 N N . ARG A 1 127 ? -4.336 -2.978 -15.078 1.00 85.12 127 ARG A N 1
ATOM 1021 C CA . ARG A 1 127 ? -3.665 -3.714 -13.993 1.00 85.12 127 ARG A CA 1
ATOM 1022 C C . ARG A 1 127 ? -2.860 -2.819 -13.061 1.00 85.12 127 ARG A C 1
ATOM 1024 O O . ARG A 1 127 ? -2.631 -3.205 -11.917 1.00 85.12 127 ARG A O 1
ATOM 1031 N N . LEU A 1 128 ? -2.482 -1.625 -13.520 1.00 87.25 128 LEU A N 1
ATOM 1032 C CA . LEU A 1 128 ? -1.886 -0.598 -12.664 1.00 87.25 128 LEU A CA 1
ATOM 1033 C C . LEU A 1 128 ? -2.847 -0.191 -11.544 1.00 87.25 128 LEU A C 1
ATOM 1035 O O . LEU A 1 128 ? -2.402 0.027 -10.424 1.00 87.25 128 LEU A O 1
ATOM 1039 N N . ASN A 1 129 ? -4.156 -0.166 -11.819 1.00 87.88 129 ASN A N 1
ATOM 1040 C CA . ASN A 1 129 ? -5.162 0.225 -10.840 1.00 87.88 129 ASN A CA 1
ATOM 1041 C C . ASN A 1 129 ? -5.230 -0.761 -9.649 1.00 87.88 129 ASN A C 1
ATOM 1043 O O . ASN A 1 129 ? -5.769 -1.878 -9.725 1.00 87.88 129 ASN A O 1
ATOM 1047 N N . TRP A 1 130 ? -4.689 -0.324 -8.511 1.00 89.06 130 TRP A N 1
ATOM 1048 C CA . TRP A 1 130 ? -4.732 -1.039 -7.235 1.00 89.06 130 TRP A CA 1
ATOM 1049 C C . TRP A 1 130 ? -6.062 -0.895 -6.481 1.00 89.06 130 TRP A C 1
ATOM 1051 O O . TRP A 1 130 ? -6.285 -1.623 -5.515 1.00 89.06 130 TRP A O 1
ATOM 1061 N N . GLY A 1 131 ? -6.978 -0.047 -6.948 1.00 90.44 131 GLY A N 1
ATOM 1062 C CA . GLY A 1 131 ? -8.250 0.232 -6.291 1.00 90.44 131 GLY A CA 1
ATOM 1063 C C . GLY A 1 131 ? -8.091 1.126 -5.058 1.00 90.44 131 GLY A C 1
ATOM 1064 O O . GLY A 1 131 ? -7.195 1.962 -4.996 1.00 90.44 131 GLY A O 1
ATOM 1065 N N . HIS A 1 132 ? -8.965 0.950 -4.072 1.00 92.00 132 HIS A N 1
ATOM 1066 C CA . HIS A 1 132 ? -8.904 1.636 -2.787 1.00 92.00 132 HIS A CA 1
ATOM 1067 C C . HIS A 1 132 ? -7.857 0.956 -1.895 1.00 92.00 132 HIS A C 1
ATOM 1069 O O . HIS A 1 132 ? -8.073 -0.158 -1.409 1.00 92.00 132 HIS A O 1
ATOM 1075 N N . LEU A 1 133 ? -6.706 1.606 -1.721 1.00 92.50 133 LEU A N 1
ATOM 1076 C CA . LEU A 1 133 ? -5.586 1.094 -0.936 1.00 92.50 133 LEU A CA 1
ATOM 1077 C C . LEU A 1 133 ? -5.592 1.720 0.460 1.00 92.50 133 LEU A C 1
ATOM 1079 O O . LEU A 1 133 ? -5.515 2.936 0.598 1.00 92.50 133 LEU A O 1
ATOM 1083 N N . ILE A 1 134 ? -5.666 0.884 1.492 1.00 91.75 134 ILE A N 1
ATOM 1084 C CA . ILE A 1 134 ? -5.624 1.298 2.896 1.00 91.75 134 ILE A CA 1
ATOM 1085 C C . ILE A 1 134 ? -4.338 0.760 3.507 1.00 91.75 134 ILE A C 1
ATOM 1087 O O . ILE A 1 134 ? -4.101 -0.446 3.477 1.00 91.75 134 ILE A O 1
ATOM 1091 N N . ILE A 1 135 ? -3.526 1.656 4.063 1.00 91.75 135 ILE A N 1
ATOM 1092 C CA . ILE A 1 135 ? -2.225 1.347 4.659 1.00 91.75 135 ILE A CA 1
ATOM 1093 C C . ILE A 1 135 ? -2.338 1.526 6.174 1.00 91.75 135 ILE A C 1
ATOM 1095 O O . ILE A 1 135 ? -2.489 2.650 6.649 1.00 91.75 135 ILE A O 1
ATOM 1099 N N . ASP A 1 136 ? -2.292 0.428 6.927 1.00 88.94 136 ASP A N 1
ATOM 1100 C CA . ASP A 1 136 ? -2.240 0.457 8.395 1.00 88.94 136 ASP A CA 1
ATOM 1101 C C . ASP A 1 136 ? -0.787 0.423 8.888 1.00 88.94 136 ASP A C 1
ATOM 1103 O O . ASP A 1 136 ? 0.078 -0.177 8.244 1.00 88.94 136 ASP A O 1
ATOM 1107 N N . GLU A 1 137 ? -0.531 1.062 10.032 1.00 87.25 137 GLU A N 1
ATOM 1108 C CA . GLU A 1 137 ? 0.819 1.286 10.582 1.00 87.25 137 GLU A CA 1
ATOM 1109 C C . GLU A 1 137 ? 1.767 1.956 9.568 1.00 87.25 137 GLU A C 1
ATOM 1111 O O . GLU A 1 137 ? 2.921 1.567 9.384 1.00 87.25 137 GLU A O 1
ATOM 1116 N N . GLY A 1 138 ? 1.256 2.986 8.883 1.00 88.31 138 GLY A N 1
ATOM 1117 C CA . GLY A 1 138 ? 1.948 3.704 7.811 1.00 88.31 138 GLY A CA 1
ATOM 1118 C C . GLY A 1 138 ? 3.360 4.196 8.174 1.00 88.31 138 GLY A C 1
ATOM 1119 O O . GLY A 1 138 ? 4.260 4.238 7.333 1.00 88.31 138 GLY A O 1
ATOM 1120 N N . GLN A 1 139 ? 3.582 4.543 9.439 1.00 88.12 139 GLN A N 1
ATOM 1121 C CA . GLN A 1 139 ? 4.874 5.025 9.921 1.00 88.12 139 GLN A CA 1
ATOM 1122 C C . GLN A 1 139 ? 6.009 3.992 9.819 1.00 88.12 139 GLN A C 1
ATOM 1124 O O . GLN A 1 139 ? 7.172 4.385 9.850 1.00 88.12 139 GLN A O 1
ATOM 1129 N N . ASP A 1 140 ? 5.692 2.699 9.685 1.00 88.19 140 ASP A N 1
ATOM 1130 C CA . ASP A 1 140 ? 6.688 1.625 9.584 1.00 88.19 140 ASP A CA 1
ATOM 1131 C C . ASP A 1 140 ? 7.259 1.477 8.155 1.00 88.19 140 ASP A C 1
ATOM 1133 O O . ASP A 1 140 ? 8.168 0.676 7.921 1.00 88.19 140 ASP A O 1
ATOM 1137 N N . PHE A 1 141 ? 6.747 2.240 7.180 1.00 86.56 141 PHE A N 1
ATOM 1138 C CA . PHE A 1 141 ? 7.153 2.161 5.775 1.00 86.56 141 PHE A CA 1
ATOM 1139 C C . PHE A 1 141 ? 8.120 3.276 5.348 1.00 86.56 141 PHE A C 1
ATOM 1141 O O . PHE A 1 141 ? 8.039 4.401 5.846 1.00 86.56 141 PHE A O 1
ATOM 1148 N N . PRO A 1 142 ? 9.015 3.009 4.374 1.00 86.69 142 PRO A N 1
ATOM 1149 C CA . PRO A 1 142 ? 9.934 4.022 3.864 1.00 86.69 142 PRO A CA 1
ATOM 1150 C C . PRO A 1 142 ? 9.191 5.125 3.083 1.00 86.69 142 PRO A C 1
ATOM 1152 O O . PRO A 1 142 ? 8.288 4.801 2.313 1.00 86.69 14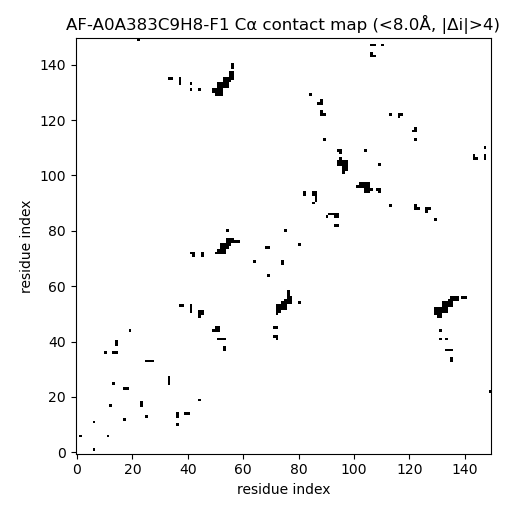2 PRO A O 1
ATOM 1155 N N . PRO A 1 143 ? 9.601 6.405 3.180 1.00 87.00 143 PRO A N 1
ATOM 1156 C CA . PRO A 1 143 ? 8.965 7.514 2.457 1.00 87.00 143 PRO A CA 1
ATOM 1157 C C . PRO A 1 143 ? 8.857 7.314 0.939 1.00 87.00 143 PRO A C 1
ATOM 1159 O O . PRO A 1 143 ? 7.814 7.602 0.359 1.00 87.00 143 PRO A O 1
ATOM 1162 N N . ASP A 1 144 ? 9.895 6.754 0.306 1.00 86.56 144 ASP A N 1
ATOM 1163 C CA . ASP A 1 144 ? 9.944 6.499 -1.145 1.00 86.56 144 ASP A CA 1
ATOM 1164 C C . ASP A 1 144 ? 8.801 5.602 -1.641 1.00 86.56 144 ASP A C 1
ATOM 1166 O O . ASP A 1 144 ? 8.417 5.659 -2.807 1.00 86.56 144 ASP A O 1
ATOM 1170 N N . MET A 1 145 ? 8.241 4.777 -0.753 1.00 88.81 145 MET A N 1
ATOM 1171 C CA . MET A 1 145 ? 7.056 3.984 -1.049 1.00 88.81 145 MET A CA 1
ATOM 1172 C C . MET A 1 145 ? 5.845 4.874 -1.336 1.00 88.81 145 MET A C 1
ATOM 1174 O O . MET A 1 145 ? 5.094 4.601 -2.266 1.00 88.81 145 MET A O 1
ATOM 1178 N N . TYR A 1 146 ? 5.627 5.917 -0.536 1.00 88.81 146 TYR A N 1
ATOM 1179 C CA . TYR A 1 146 ? 4.472 6.798 -0.697 1.00 88.81 146 TYR A CA 1
ATOM 1180 C C . TYR A 1 146 ? 4.562 7.589 -1.998 1.00 88.81 146 TYR A C 1
ATOM 1182 O O . TYR A 1 146 ? 3.576 7.669 -2.719 1.00 88.81 146 TYR A O 1
ATOM 1190 N N . ALA A 1 147 ? 5.764 8.053 -2.351 1.00 87.50 147 ALA A N 1
ATOM 1191 C CA . ALA A 1 147 ? 6.021 8.729 -3.621 1.00 87.50 147 ALA A CA 1
ATOM 1192 C C . ALA A 1 147 ? 5.749 7.843 -4.852 1.00 87.50 147 ALA A C 1
ATOM 1194 O O . ALA A 1 147 ? 5.530 8.357 -5.941 1.00 87.50 147 ALA A O 1
ATOM 1195 N N . PHE A 1 148 ? 5.775 6.516 -4.701 1.00 88.81 148 PHE A N 1
ATOM 1196 C CA . PHE A 1 148 ? 5.435 5.582 -5.775 1.00 88.81 148 PHE A CA 1
ATOM 1197 C C . PHE A 1 148 ? 3.916 5.413 -5.974 1.00 88.81 148 PHE A C 1
ATOM 1199 O O . PHE A 1 148 ? 3.491 5.011 -7.057 1.00 88.81 148 PHE A O 1
ATOM 1206 N N . PHE A 1 149 ? 3.105 5.671 -4.941 1.00 84.25 149 PHE A N 1
ATOM 1207 C CA . PHE A 1 149 ? 1.648 5.485 -4.971 1.00 84.25 149 PHE A CA 1
ATOM 1208 C C . PHE A 1 149 ? 0.848 6.784 -5.165 1.00 84.25 149 PHE A C 1
ATOM 1210 O O . PHE A 1 149 ? -0.379 6.709 -5.270 1.00 84.25 149 PHE A O 1
ATOM 1217 N N . GLU A 1 150 ? 1.511 7.942 -5.203 1.00 76.12 150 GLU A N 1
ATOM 1218 C CA . GLU A 1 150 ? 0.927 9.220 -5.648 1.00 76.12 150 GLU A CA 1
ATOM 1219 C C . GLU A 1 150 ? 0.911 9.339 -7.178 1.00 76.12 150 GLU A C 1
ATOM 1221 O O . GLU A 1 150 ? -0.108 9.850 -7.700 1.00 76.12 150 GLU A O 1
#

Foldseek 3Di:
DPPPVPADPVLVCCLPPPDQDDDDDDDDDPPNCVVVSLVSNQVVCLVVVWAEAEEEQDCPCVVVCVPPPPPRHHYYYPQVLCQVLCCQWPPPDGFDADPVDNSHGPLVVNQVVQVVCVVVVNTDPVSVDNIHYGYPPVVVDDPSVVVSVD

Radius of gyration: 16.66 Å; Cα contacts (8 Å, |Δi|>4): 143; chains: 1; bounding box: 44×26×46 Å

Secondary structure (DSSP, 8-state):
---GGG--HHHHHHHHHS-SSS-------TTS-HHHHHHHHHHHHHHTT--EEEEESSGGGHHHHTTTSTTTSEEEEHHHHHHHHHHHHHTTSPPPB-SS-TTSB-HHHHHHHHHHHHHTT---HHHH---EEEEESGGGS-HHHHHHH-

Organism: NCBI:txid408172

InterPro domains:
  IPR027417 P-loop containing nucleoside triphosphate hydrolase [G3DSA:3.40.50.300] (3-150)
  IPR027417 P-loop containing nucleoside triphosphate hydrolase [SSF52540] (6-149)